Protein AF-A0A1E5SVJ2-F1 (afdb_monomer)

Solvent-accessible surface 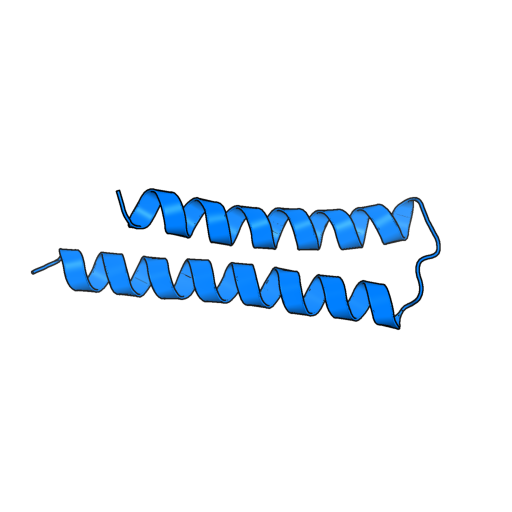area (backbone atoms only — not comparable to full-atom values): 3214 Å² total; per-residue (Å²): 116,67,60,65,54,28,53,49,43,20,51,50,11,49,50,40,34,52,47,42,54,50,40,63,75,78,42,96,68,57,68,68,61,45,50,51,41,38,53,52,11,51,49,37,26,48,51,18,49,52,53,39,52,54,48,57,64,66,70,72,116

Nearest PDB structures (foldseek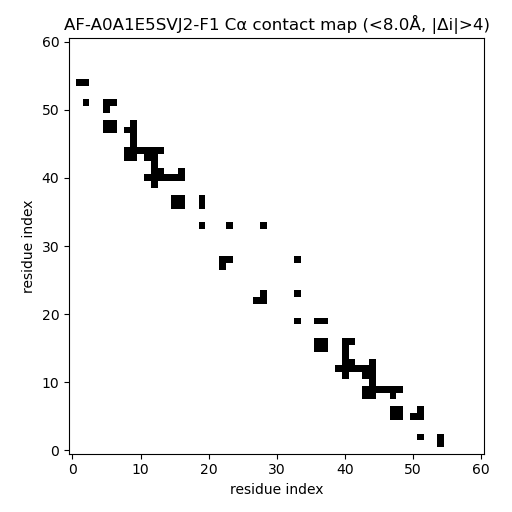):
  6s1k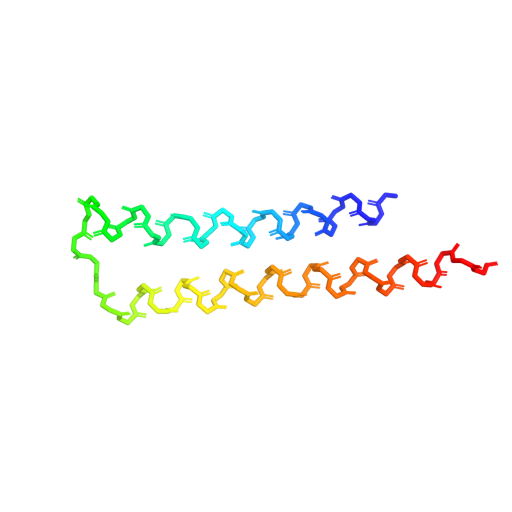-assembly1_K  TM=4.678E-01  e=4.124E+00  Escherichia coli str. K-12 substr. MG1655star
  3zx6-assembly1_A  TM=4.732E-01  e=4.124E+00  Archaeoglobus fulgidus DSM 4304
  4nkg-assembly2_D  TM=4.762E-01  e=4.393E+00  Homo sapiens
  7a0g-assembly1_FFF  TM=4.528E-01  e=5.656E+00  Serratia marcescens

Foldseek 3Di:
DVLVVLVVQLVQLVVLLVVLVVCVVVHPDDPVVSVVSNVSSVVSNVRSVVVNVVVVVVVVD

Mean predicted aligned error: 4.95 Å

Secondary structure (DSSP, 8-state):
-HHHHHHHHHHHHHHHHHHHHHHHHHS---HHHHHHHHHHHHHHHHHHHHHHHHHHHHS--

Sequence (61 aa):
MKIKIVTRIAFLGLSLVLLAFLLKLFYPIDFNIRSGMLVIGFTLMLLGTIWRVVLEMNDSD

Structure (mmCIF, N/CA/C/O backbone):
data_AF-A0A1E5SVJ2-F1
#
_entry.id   AF-A0A1E5SVJ2-F1
#
loop_
_atom_site.group_PDB
_atom_site.id
_atom_site.type_symbol
_atom_site.label_atom_id
_atom_site.label_alt_id
_atom_site.label_comp_id
_atom_site.label_asym_id
_atom_site.label_entity_id
_atom_site.label_seq_id
_atom_site.pdbx_PDB_ins_code
_atom_site.Cartn_x
_atom_site.Cartn_y
_atom_site.Cartn_z
_atom_site.occupancy
_atom_site.B_iso_or_equiv
_atom_site.auth_seq_id
_atom_site.auth_comp_id
_atom_site.auth_asym_id
_atom_site.auth_atom_id
_atom_site.pdbx_PDB_model_num
ATOM 1 N N . MET A 1 1 ? -5.665 0.623 20.568 1.00 60.41 1 MET A N 1
ATOM 2 C CA . MET A 1 1 ? -4.277 0.416 20.064 1.00 60.41 1 MET A CA 1
ATOM 3 C C . MET A 1 1 ? -4.241 -0.250 18.684 1.00 60.41 1 MET A C 1
ATOM 5 O O . MET A 1 1 ? -3.474 0.202 17.842 1.00 60.41 1 MET A O 1
ATOM 9 N N . LYS A 1 2 ? -5.103 -1.246 18.419 1.00 68.62 2 LYS A N 1
ATOM 10 C CA . LYS A 1 2 ? -5.197 -1.965 17.133 1.00 68.62 2 LYS A CA 1
ATOM 11 C C . LYS A 1 2 ? -5.494 -1.045 15.933 1.00 68.62 2 LYS A C 1
ATOM 13 O O . LYS A 1 2 ? -4.765 -1.087 14.950 1.00 68.62 2 LYS A O 1
ATOM 18 N N . ILE A 1 3 ? -6.445 -0.114 16.070 1.00 75.25 3 ILE A N 1
ATOM 19 C CA . ILE A 1 3 ? -6.802 0.858 15.014 1.00 75.25 3 ILE A CA 1
ATOM 20 C C . ILE A 1 3 ? -5.597 1.722 14.590 1.00 75.25 3 ILE A C 1
ATOM 22 O O . ILE A 1 3 ? -5.362 1.920 13.404 1.00 75.25 3 ILE A O 1
ATOM 26 N N . LYS A 1 4 ? -4.758 2.169 15.539 1.00 79.75 4 LYS A N 1
ATOM 27 C CA . LYS A 1 4 ? -3.563 2.984 15.236 1.00 79.75 4 LYS A CA 1
ATOM 28 C C . LYS A 1 4 ? -2.539 2.237 14.370 1.00 79.75 4 LYS A C 1
ATOM 30 O O . LYS A 1 4 ? -1.881 2.866 13.548 1.00 79.75 4 LYS A O 1
ATOM 35 N N . ILE A 1 5 ? -2.388 0.924 14.555 1.00 83.69 5 ILE A N 1
ATOM 36 C CA . ILE A 1 5 ? -1.465 0.089 13.764 1.00 83.69 5 ILE A CA 1
ATOM 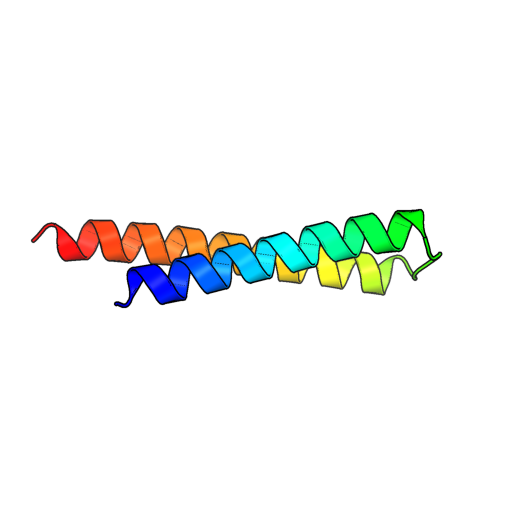37 C C . ILE A 1 5 ? -1.999 -0.065 12.341 1.00 83.69 5 ILE A C 1
ATOM 39 O O . ILE A 1 5 ? -1.269 0.101 11.371 1.00 83.69 5 ILE A O 1
ATOM 43 N N . VAL A 1 6 ? -3.297 -0.307 12.222 1.00 86.75 6 VAL A N 1
ATOM 44 C CA . VAL A 1 6 ? -3.972 -0.541 10.947 1.00 86.75 6 VAL A CA 1
ATOM 45 C C . VAL A 1 6 ? -3.968 0.719 10.076 1.00 86.75 6 VAL A C 1
ATOM 47 O O . VAL A 1 6 ? -3.652 0.654 8.889 1.00 86.75 6 VAL A O 1
ATOM 50 N N . THR A 1 7 ? -4.170 1.893 10.680 1.00 87.38 7 THR A N 1
ATOM 51 C CA . THR A 1 7 ? -4.006 3.180 9.989 1.00 87.38 7 THR A CA 1
ATOM 52 C C . THR A 1 7 ? -2.570 3.398 9.503 1.00 87.38 7 THR A C 1
ATOM 54 O O . THR A 1 7 ? -2.371 3.919 8.408 1.00 87.38 7 THR A O 1
ATOM 57 N N . ARG A 1 8 ? -1.551 2.965 10.264 1.00 88.25 8 ARG A N 1
ATOM 58 C CA . ARG A 1 8 ? -0.146 3.035 9.815 1.00 88.25 8 ARG A CA 1
ATOM 59 C C . ARG A 1 8 ? 0.123 2.120 8.621 1.00 88.25 8 ARG A C 1
ATOM 61 O O . ARG A 1 8 ? 0.862 2.522 7.731 1.00 88.25 8 ARG A O 1
ATOM 68 N N . ILE A 1 9 ? -0.490 0.936 8.576 1.00 89.06 9 ILE A N 1
ATOM 69 C CA . ILE A 1 9 ? -0.380 0.006 7.438 1.00 89.06 9 ILE A CA 1
ATOM 70 C C . ILE A 1 9 ? -1.019 0.615 6.184 1.00 89.06 9 ILE A C 1
ATOM 72 O O . ILE A 1 9 ? -0.400 0.614 5.121 1.00 89.06 9 ILE A O 1
ATOM 76 N N . ALA A 1 10 ? -2.209 1.208 6.315 1.00 88.88 10 ALA A N 1
ATOM 77 C CA . ALA A 1 10 ? -2.861 1.897 5.202 1.00 88.88 10 ALA A CA 1
ATOM 78 C C . ALA A 1 10 ? -2.017 3.077 4.682 1.00 88.88 10 ALA A C 1
ATOM 80 O O . ALA A 1 10 ? -1.883 3.266 3.473 1.00 88.88 10 ALA A O 1
ATOM 81 N N . PHE A 1 11 ? -1.394 3.832 5.592 1.00 91.06 11 PHE A N 1
ATOM 82 C CA . PHE A 1 11 ? -0.503 4.938 5.240 1.00 91.06 11 PHE A CA 1
ATOM 83 C C . PHE A 1 11 ? 0.794 4.468 4.561 1.00 91.06 11 PHE A C 1
ATOM 85 O O . PHE A 1 11 ? 1.266 5.116 3.632 1.00 91.06 11 PHE A O 1
ATOM 92 N N . LEU A 1 12 ? 1.339 3.318 4.968 1.00 91.25 12 LEU A N 1
ATOM 93 C CA . LEU A 1 12 ? 2.468 2.663 4.295 1.00 91.25 12 LEU A CA 1
ATOM 94 C C . LEU A 1 12 ? 2.117 2.259 2.857 1.00 91.25 12 LEU A C 1
ATOM 96 O O . LEU A 1 12 ? 2.899 2.504 1.940 1.00 91.25 12 LEU A O 1
ATOM 100 N N . GLY A 1 13 ? 0.927 1.688 2.643 1.00 90.00 13 GLY A N 1
ATOM 101 C CA . GLY A 1 13 ? 0.424 1.389 1.299 1.00 90.00 13 GLY A CA 1
ATOM 102 C C . GLY A 1 13 ? 0.332 2.648 0.434 1.00 90.00 13 GLY A C 1
ATOM 103 O O . GLY A 1 13 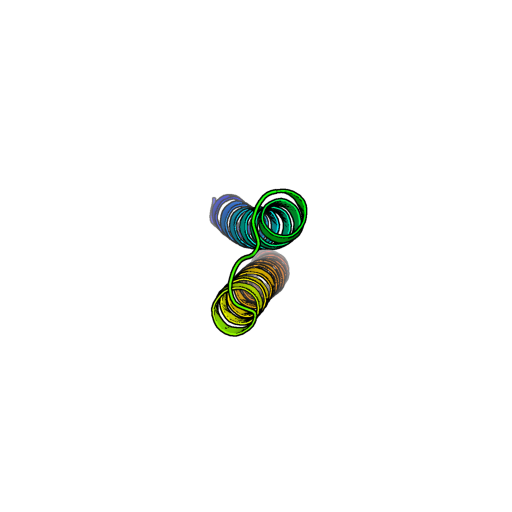? 0.847 2.676 -0.684 1.00 90.00 13 GLY A O 1
ATOM 104 N N . LEU A 1 14 ? -0.231 3.726 0.991 1.00 91.56 14 LEU A N 1
ATOM 105 C CA . LEU A 1 14 ? -0.324 5.027 0.326 1.00 91.56 14 LEU A CA 1
ATOM 106 C C . LEU A 1 14 ? 1.054 5.604 -0.032 1.00 91.56 14 LEU A C 1
ATOM 108 O O . LEU A 1 14 ? 1.247 6.072 -1.155 1.00 91.56 14 LEU A O 1
ATOM 112 N N . SER A 1 15 ? 2.025 5.558 0.886 1.00 92.56 15 SER A N 1
ATOM 113 C CA . SER A 1 15 ? 3.364 6.090 0.613 1.00 92.56 15 SER A CA 1
ATOM 114 C C . SER A 1 15 ? 4.057 5.320 -0.508 1.00 92.56 15 SER A C 1
ATOM 116 O O . SER A 1 15 ? 4.762 5.922 -1.311 1.00 92.56 15 SER A O 1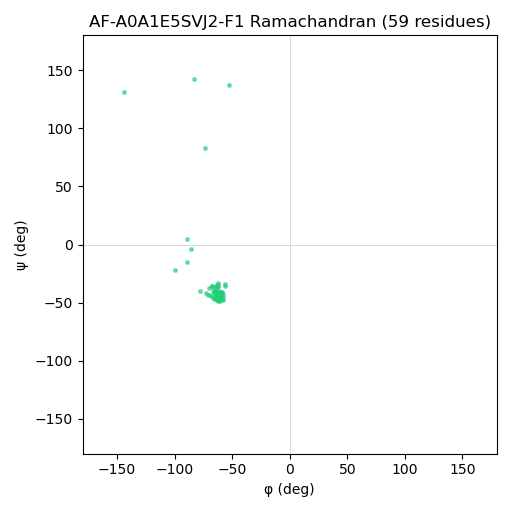
ATOM 118 N N . LEU A 1 16 ? 3.839 4.006 -0.595 1.00 91.88 16 LEU A N 1
ATOM 119 C CA . LEU A 1 16 ? 4.427 3.148 -1.623 1.00 91.88 16 LEU A CA 1
ATOM 120 C C . LEU A 1 16 ? 3.829 3.426 -3.011 1.00 91.88 16 LEU A C 1
ATOM 122 O O . LEU A 1 16 ? 4.566 3.480 -3.997 1.00 91.88 16 LEU A O 1
ATOM 126 N N . VAL A 1 17 ? 2.521 3.702 -3.079 1.00 93.19 17 VAL A N 1
ATOM 127 C CA . VAL A 1 17 ? 1.857 4.179 -4.305 1.00 93.19 17 VAL A CA 1
ATOM 128 C C . VAL A 1 17 ? 2.430 5.530 -4.739 1.00 93.19 17 VAL A C 1
ATOM 130 O O . VAL A 1 17 ? 2.824 5.685 -5.896 1.00 93.19 17 VAL A O 1
ATOM 133 N N . LEU A 1 18 ? 2.537 6.494 -3.819 1.00 93.19 18 LEU A N 1
ATOM 134 C CA . LEU A 1 18 ? 3.117 7.810 -4.112 1.00 93.19 18 LEU A CA 1
ATOM 135 C C . LEU A 1 18 ? 4.568 7.697 -4.588 1.00 93.19 18 LEU A C 1
ATOM 137 O O . LEU A 1 18 ? 4.951 8.360 -5.551 1.00 93.19 18 LEU A O 1
ATOM 141 N N . LEU A 1 19 ? 5.354 6.816 -3.965 1.00 91.19 19 LEU A N 1
ATOM 142 C CA . LEU A 1 19 ? 6.731 6.553 -4.366 1.00 91.19 19 LEU A CA 1
ATOM 143 C C . LEU A 1 19 ? 6.800 5.975 -5.785 1.00 91.19 19 LEU A C 1
ATOM 145 O O . LEU A 1 19 ? 7.628 6.417 -6.573 1.00 91.19 19 LEU A O 1
ATOM 149 N N . ALA A 1 20 ? 5.911 5.048 -6.151 1.00 88.75 20 ALA A N 1
ATOM 150 C CA . ALA A 1 20 ? 5.851 4.494 -7.506 1.00 88.75 20 ALA A CA 1
ATOM 151 C C . ALA A 1 20 ? 5.521 5.565 -8.568 1.00 88.75 20 ALA A C 1
ATOM 153 O O . ALA A 1 20 ? 6.058 5.525 -9.680 1.00 88.75 20 ALA A O 1
ATOM 154 N N . PHE A 1 21 ? 4.681 6.549 -8.228 1.00 89.62 21 PHE A N 1
ATOM 155 C CA . PHE A 1 21 ? 4.405 7.700 -9.096 1.00 89.62 21 PHE A CA 1
ATOM 156 C C . PHE A 1 21 ? 5.576 8.686 -9.173 1.00 89.62 21 PHE A C 1
ATOM 158 O O . PHE A 1 21 ? 5.904 9.144 -10.267 1.00 89.62 21 PHE A O 1
ATOM 165 N N . LEU A 1 22 ? 6.231 8.985 -8.049 1.00 89.81 22 LEU A N 1
ATOM 166 C CA . LEU A 1 22 ? 7.439 9.818 -8.010 1.00 89.81 22 LEU A CA 1
ATOM 167 C C . LEU A 1 22 ? 8.566 9.193 -8.832 1.00 89.81 22 LEU A C 1
ATOM 169 O O . LEU A 1 22 ? 9.197 9.870 -9.638 1.00 89.81 22 LEU A O 1
ATOM 173 N N . LEU A 1 2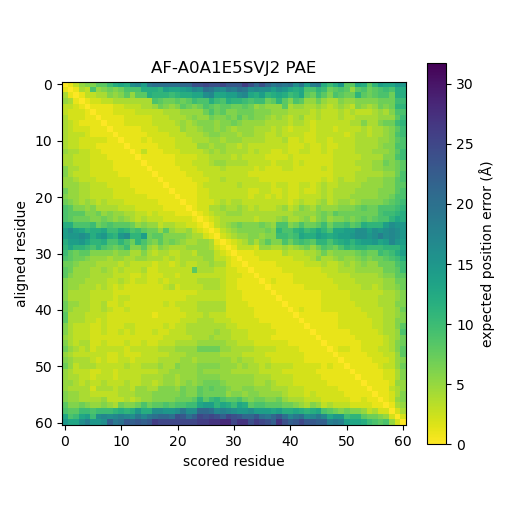3 ? 8.768 7.885 -8.690 1.00 88.31 23 LEU A N 1
ATOM 174 C CA . LEU A 1 23 ? 9.758 7.139 -9.453 1.00 88.31 23 LEU A CA 1
ATOM 175 C C . LEU A 1 23 ? 9.508 7.268 -10.955 1.00 88.31 23 LEU A C 1
ATOM 177 O O . LEU A 1 23 ? 10.451 7.561 -11.670 1.00 88.31 23 LEU A O 1
ATOM 181 N N . LYS A 1 24 ? 8.256 7.189 -11.427 1.00 83.25 24 LYS A N 1
ATOM 182 C CA . LYS A 1 24 ? 7.916 7.449 -12.840 1.00 83.25 24 LYS A CA 1
ATOM 183 C C . LYS A 1 24 ? 8.363 8.842 -13.319 1.00 83.25 24 LYS A C 1
ATOM 185 O O . LYS A 1 24 ? 8.672 8.988 -14.498 1.00 83.25 24 LYS A O 1
ATOM 190 N N . LEU A 1 25 ? 8.341 9.852 -12.447 1.00 86.25 25 LEU A N 1
ATOM 191 C CA . LEU A 1 25 ? 8.698 11.231 -12.795 1.00 86.25 25 LEU A CA 1
ATOM 192 C C . LEU A 1 25 ? 10.219 11.431 -12.885 1.00 86.25 25 LEU A C 1
ATOM 194 O O . LEU A 1 25 ? 10.688 12.132 -13.775 1.00 86.25 25 LEU A O 1
ATOM 198 N N . PHE A 1 26 ? 10.975 10.824 -11.966 1.00 89.50 26 PHE A N 1
ATOM 199 C CA . PHE A 1 26 ? 12.417 11.057 -11.826 1.00 89.50 26 PHE A CA 1
ATOM 200 C C . PHE A 1 26 ? 13.296 9.975 -12.464 1.00 89.50 26 PHE A C 1
ATOM 202 O O . PHE A 1 26 ? 14.460 10.245 -12.749 1.00 89.50 26 PHE A O 1
ATOM 209 N N . TYR A 1 27 ? 12.777 8.761 -12.672 1.00 81.81 27 TYR A N 1
ATOM 210 C CA . TYR A 1 27 ? 13.559 7.615 -13.128 1.00 81.81 27 TYR A CA 1
ATOM 211 C C . TYR A 1 27 ? 12.758 6.706 -14.079 1.00 81.81 27 TYR A C 1
ATOM 213 O O . TYR A 1 27 ? 11.645 6.283 -13.756 1.00 81.81 27 TYR A O 1
ATOM 221 N N . PRO A 1 28 ? 13.309 6.324 -15.244 1.00 76.56 28 PRO A N 1
ATOM 222 C CA . PRO A 1 28 ? 12.676 5.343 -16.117 1.00 76.56 28 PRO A CA 1
ATOM 223 C C . PRO A 1 28 ? 12.812 3.941 -15.502 1.00 76.56 28 PRO A C 1
ATOM 225 O O . PRO A 1 28 ? 13.729 3.188 -15.815 1.00 76.56 28 PRO A O 1
ATOM 228 N N . ILE A 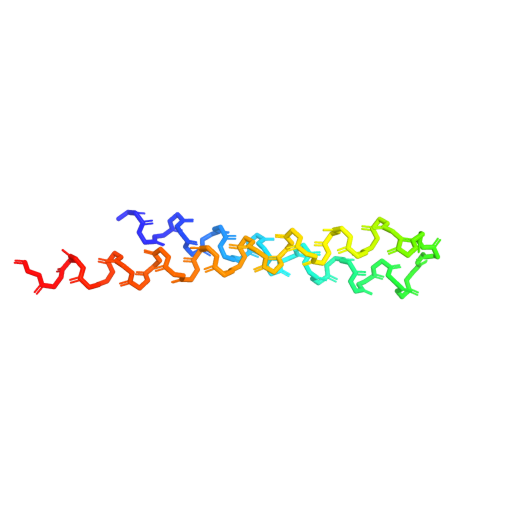1 29 ? 11.913 3.604 -14.578 1.00 81.19 29 ILE A N 1
ATOM 229 C CA . ILE A 1 29 ? 11.795 2.259 -14.006 1.00 81.19 29 ILE A CA 1
ATOM 230 C C . ILE A 1 29 ? 10.957 1.379 -14.922 1.00 81.19 29 ILE A C 1
ATOM 232 O O . ILE A 1 29 ? 9.953 1.819 -15.489 1.00 81.19 29 ILE A O 1
ATOM 236 N N . ASP A 1 30 ? 11.371 0.117 -15.016 1.00 88.38 30 ASP A N 1
ATOM 237 C CA . ASP A 1 30 ? 10.691 -0.916 -15.781 1.00 88.38 30 ASP A CA 1
ATOM 238 C C . ASP A 1 30 ? 9.203 -1.014 -15.401 1.00 88.38 30 ASP A C 1
ATOM 240 O O . ASP A 1 30 ? 8.816 -0.967 -14.223 1.00 88.38 30 ASP A O 1
ATOM 244 N N . PHE A 1 31 ? 8.350 -1.153 -16.416 1.00 86.31 31 PHE A N 1
ATOM 245 C CA . PHE A 1 31 ? 6.901 -1.201 -16.257 1.00 86.31 31 PHE A CA 1
ATOM 246 C C . PHE A 1 31 ? 6.464 -2.317 -15.300 1.00 86.31 31 PHE A C 1
ATOM 248 O O . PHE A 1 31 ? 5.525 -2.121 -14.521 1.00 86.31 31 PHE A O 1
ATOM 255 N N . ASN A 1 32 ? 7.163 -3.454 -15.324 1.00 89.69 32 ASN A N 1
ATOM 256 C CA . ASN A 1 32 ? 6.855 -4.608 -14.481 1.00 89.69 32 ASN A CA 1
ATOM 257 C C . ASN A 1 32 ? 7.069 -4.300 -12.994 1.00 89.69 32 ASN A C 1
ATOM 259 O O . ASN A 1 32 ? 6.197 -4.571 -12.168 1.00 89.69 32 ASN A O 1
ATOM 263 N N . ILE A 1 33 ? 8.192 -3.659 -12.662 1.00 88.25 33 ILE A N 1
ATOM 264 C CA . ILE A 1 33 ? 8.536 -3.284 -11.284 1.00 88.25 33 ILE A CA 1
ATOM 265 C C . ILE A 1 33 ? 7.540 -2.244 -10.770 1.00 88.25 33 ILE A C 1
ATOM 267 O O . ILE A 1 33 ? 6.980 -2.398 -9.683 1.00 88.25 33 ILE A O 1
ATOM 271 N N . ARG A 1 34 ? 7.252 -1.215 -11.576 1.00 89.00 34 ARG A N 1
ATOM 272 C CA . ARG A 1 34 ? 6.293 -0.167 -11.208 1.00 89.00 34 ARG A CA 1
ATOM 273 C C . ARG A 1 34 ? 4.892 -0.732 -10.984 1.00 89.00 34 ARG A C 1
ATOM 275 O O . ARG A 1 34 ? 4.243 -0.375 -10.004 1.00 89.00 34 ARG A O 1
ATOM 282 N N . SER A 1 35 ? 4.425 -1.601 -11.879 1.00 91.88 35 SER A N 1
ATOM 283 C CA . SER A 1 35 ? 3.115 -2.243 -11.737 1.00 91.88 35 SER A CA 1
ATOM 284 C C . SER A 1 35 ? 3.058 -3.108 -10.481 1.00 91.88 35 SER A C 1
ATOM 286 O O . SER A 1 35 ? 2.088 -3.011 -9.734 1.00 91.88 35 SER A O 1
ATOM 288 N N . GLY A 1 36 ? 4.123 -3.858 -10.177 1.00 93.38 36 GLY A N 1
ATOM 289 C CA . GLY A 1 36 ? 4.239 -4.604 -8.923 1.00 93.38 36 GLY A CA 1
ATOM 290 C C . GLY A 1 36 ? 4.127 -3.706 -7.686 1.00 93.38 36 GLY A C 1
ATOM 291 O O . GLY A 1 36 ? 3.329 -3.986 -6.793 1.00 93.38 36 GLY A O 1
ATOM 292 N N . MET A 1 37 ? 4.855 -2.585 -7.654 1.00 91.44 37 MET A N 1
ATOM 293 C CA . MET A 1 37 ? 4.789 -1.622 -6.545 1.00 91.44 37 MET A CA 1
ATOM 294 C C . MET A 1 37 ? 3.390 -1.020 -6.372 1.00 91.44 37 MET A C 1
ATOM 296 O O . MET A 1 37 ? 2.911 -0.904 -5.245 1.00 91.44 37 MET A O 1
ATOM 300 N N . LEU A 1 38 ? 2.716 -0.670 -7.471 1.00 92.94 38 LEU A N 1
ATOM 301 C CA . LEU A 1 38 ? 1.350 -0.143 -7.427 1.00 92.94 38 LEU A CA 1
ATOM 302 C C . LEU A 1 38 ? 0.366 -1.185 -6.888 1.00 92.94 38 LEU A C 1
ATOM 304 O O . LEU A 1 38 ? -0.412 -0.871 -5.991 1.00 92.94 38 LEU A O 1
ATOM 308 N N . VAL A 1 39 ? 0.427 -2.426 -7.381 1.00 95.75 39 VAL A N 1
ATOM 309 C CA . VAL A 1 39 ? -0.443 -3.517 -6.915 1.00 95.75 39 VAL A CA 1
ATOM 310 C C . VAL A 1 39 ? -0.235 -3.776 -5.424 1.00 95.75 39 VAL A C 1
ATOM 312 O O . VAL A 1 39 ? -1.211 -3.842 -4.677 1.00 95.75 39 VAL A O 1
ATOM 315 N N . ILE A 1 40 ? 1.018 -3.857 -4.966 1.00 94.31 40 ILE A N 1
ATOM 316 C CA . ILE A 1 40 ? 1.339 -4.069 -3.547 1.00 94.31 40 ILE A CA 1
ATOM 317 C C . ILE A 1 40 ? 0.847 -2.890 -2.699 1.00 94.31 40 ILE A C 1
ATOM 319 O O . ILE A 1 40 ? 0.198 -3.099 -1.674 1.00 94.31 40 ILE A O 1
ATOM 323 N N . GLY A 1 41 ? 1.110 -1.656 -3.134 1.00 92.88 41 GLY A N 1
ATOM 324 C CA . GLY A 1 41 ? 0.699 -0.445 -2.426 1.00 92.88 41 GLY A CA 1
ATOM 325 C C . GLY A 1 41 ? -0.821 -0.330 -2.281 1.00 92.88 41 GLY A C 1
ATOM 326 O O . GLY A 1 41 ? -1.319 -0.125 -1.172 1.00 92.88 41 GLY A O 1
ATOM 327 N N . PHE A 1 42 ? -1.568 -0.547 -3.369 1.00 93.62 42 PHE A N 1
ATOM 328 C CA . PHE A 1 42 ? -3.033 -0.560 -3.333 1.00 93.62 42 PHE A CA 1
ATOM 329 C C . PHE A 1 42 ? -3.581 -1.702 -2.478 1.00 93.62 42 PHE A C 1
ATOM 331 O O . PHE A 1 42 ? -4.514 -1.487 -1.707 1.00 93.62 42 PHE A O 1
ATOM 338 N N . THR A 1 43 ? -2.979 -2.891 -2.550 1.00 95.38 43 THR A N 1
ATOM 339 C CA . THR A 1 43 ? -3.399 -4.045 -1.743 1.00 95.38 43 THR A CA 1
ATOM 340 C C . THR A 1 43 ? -3.202 -3.782 -0.250 1.00 95.38 43 THR A C 1
ATOM 342 O O . THR A 1 43 ? -4.111 -4.035 0.537 1.00 95.38 43 THR A O 1
ATOM 345 N N . LEU A 1 44 ? -2.063 -3.210 0.157 1.00 92.19 44 LEU A N 1
ATOM 346 C CA . LEU A 1 44 ? -1.800 -2.840 1.554 1.00 92.19 44 LEU A CA 1
ATOM 347 C C . LEU A 1 44 ? -2.750 -1.748 2.055 1.00 92.19 44 LEU A C 1
ATOM 349 O O . LEU A 1 44 ? -3.244 -1.823 3.182 1.00 92.19 44 LEU A O 1
ATOM 353 N N . MET A 1 45 ? -3.035 -0.753 1.213 1.00 94.00 45 MET A N 1
ATOM 354 C CA . MET A 1 45 ? -3.994 0.304 1.529 1.00 94.00 45 MET A CA 1
ATOM 355 C C . MET A 1 45 ? -5.411 -0.262 1.714 1.00 94.00 45 MET A C 1
ATOM 357 O O . MET A 1 45 ? -6.100 0.080 2.679 1.00 94.00 45 MET A O 1
ATOM 361 N N . LEU A 1 46 ? -5.835 -1.164 0.829 1.00 93.31 46 LEU A N 1
ATOM 362 C CA . LEU A 1 46 ? -7.145 -1.808 0.881 1.00 93.31 46 LEU A CA 1
ATOM 363 C C . LEU A 1 46 ? -7.274 -2.745 2.092 1.00 93.31 46 LEU A C 1
ATOM 365 O O . LEU A 1 46 ? -8.241 -2.648 2.839 1.00 93.31 46 LEU A O 1
ATOM 369 N N . LEU A 1 47 ? -6.271 -3.581 2.366 1.00 93.00 47 LEU A N 1
ATOM 370 C CA . LEU A 1 47 ? -6.253 -4.436 3.560 1.00 93.00 47 LEU A CA 1
ATOM 371 C C . LEU A 1 47 ? -6.293 -3.618 4.852 1.00 93.00 47 LEU A C 1
ATOM 373 O O . LEU A 1 47 ? -7.069 -3.933 5.753 1.00 93.00 47 LEU A O 1
ATOM 377 N N . GLY A 1 48 ? -5.494 -2.552 4.937 1.00 90.38 48 GLY A N 1
ATOM 378 C CA . GLY A 1 48 ? -5.504 -1.661 6.094 1.00 90.38 48 GLY A CA 1
ATOM 379 C C . GLY A 1 48 ? -6.868 -0.997 6.296 1.00 90.38 48 GLY A C 1
ATOM 380 O O . GLY A 1 48 ? -7.380 -0.950 7.410 1.00 90.38 48 GLY A O 1
ATOM 381 N N . THR A 1 49 ? -7.509 -0.521 5.230 1.00 90.62 49 THR A N 1
ATOM 382 C CA . THR A 1 49 ? -8.835 0.109 5.344 1.00 90.62 49 THR A CA 1
ATOM 383 C C . THR A 1 49 ? -9.934 -0.890 5.707 1.00 90.62 49 THR A C 1
ATOM 385 O O . THR A 1 49 ? -10.703 -0.607 6.623 1.00 90.62 49 THR A O 1
ATOM 388 N N . ILE A 1 50 ? -9.966 -2.077 5.093 1.00 92.69 50 ILE A N 1
ATOM 389 C CA . ILE A 1 50 ? -10.938 -3.132 5.433 1.00 92.69 50 ILE A CA 1
ATOM 390 C C . ILE A 1 50 ? -10.782 -3.550 6.893 1.00 92.69 50 ILE A C 1
ATOM 392 O O . ILE A 1 50 ? -11.758 -3.583 7.638 1.00 92.69 50 ILE A O 1
ATOM 396 N N . TRP A 1 51 ? -9.552 -3.822 7.329 1.00 90.69 51 TRP A N 1
ATOM 397 C CA . TRP A 1 51 ? -9.301 -4.243 8.704 1.00 90.69 51 TRP A CA 1
ATOM 398 C C . TRP A 1 51 ? -9.696 -3.163 9.715 1.00 90.69 51 TRP A C 1
ATOM 400 O O . TRP A 1 51 ? -10.158 -3.474 10.811 1.00 90.69 51 TRP A O 1
ATOM 410 N N . ARG A 1 52 ? -9.548 -1.882 9.355 1.00 88.69 52 ARG A N 1
ATOM 411 C CA . ARG A 1 52 ? -10.009 -0.775 10.196 1.00 88.69 52 ARG A CA 1
ATOM 412 C C . ARG A 1 52 ? -11.525 -0.814 10.364 1.00 88.69 52 ARG A C 1
ATOM 414 O O . ARG A 1 52 ? -11.982 -0.715 11.496 1.00 88.69 52 ARG A O 1
ATOM 421 N N . VAL A 1 53 ? -12.266 -0.981 9.269 1.00 90.06 53 VAL A N 1
ATOM 422 C CA . VAL A 1 53 ? -13.734 -1.057 9.305 1.00 90.06 53 VAL A CA 1
ATOM 423 C C . VAL A 1 53 ? -14.187 -2.256 10.136 1.00 90.06 53 VAL A C 1
ATOM 425 O O . VAL A 1 53 ? -15.046 -2.104 10.994 1.00 90.06 53 VAL A O 1
ATOM 428 N N . VAL A 1 54 ? -13.559 -3.423 9.962 1.00 90.50 54 VAL A N 1
ATOM 429 C CA . VAL A 1 54 ? -13.867 -4.623 10.762 1.00 90.50 54 VAL A CA 1
ATOM 430 C C . VAL A 1 54 ? -13.634 -4.377 12.255 1.00 90.50 54 VAL A C 1
ATOM 432 O O . VAL A 1 54 ? -14.464 -4.765 13.071 1.00 90.50 54 VAL A O 1
ATOM 435 N N . LEU A 1 55 ? -12.535 -3.713 12.627 1.00 88.69 55 LEU A N 1
ATOM 436 C CA . LEU A 1 55 ? -12.281 -3.357 14.025 1.00 88.69 55 LEU A CA 1
ATOM 437 C C . LEU A 1 55 ? -13.300 -2.351 14.568 1.00 88.69 55 LEU A C 1
ATOM 439 O O . LEU A 1 55 ? -13.735 -2.517 15.697 1.00 88.69 55 LEU A O 1
ATOM 443 N N . GLU A 1 56 ? -13.681 -1.334 13.792 1.00 86.50 56 GLU A N 1
ATOM 444 C CA . GLU A 1 56 ? -14.700 -0.353 14.198 1.00 86.50 56 GLU A CA 1
ATOM 445 C C . GLU A 1 56 ? -16.076 -1.017 14.388 1.00 86.50 56 GLU A C 1
ATOM 447 O O . GLU A 1 56 ? -16.771 -0.719 15.357 1.00 86.50 56 GLU A O 1
ATOM 452 N N . MET A 1 57 ? -16.442 -1.970 13.524 1.00 87.38 57 MET A N 1
ATOM 453 C CA . MET A 1 57 ? -17.678 -2.748 13.664 1.00 87.38 57 MET A CA 1
ATOM 454 C C . MET A 1 57 ? -17.658 -3.674 14.886 1.00 87.38 57 MET A C 1
ATOM 456 O O . MET A 1 57 ? -18.691 -3.863 15.512 1.00 87.38 57 MET A O 1
ATOM 460 N N . ASN A 1 58 ? -16.499 -4.241 15.230 1.00 85.56 58 ASN A N 1
ATOM 461 C CA . ASN A 1 58 ? -16.364 -5.200 16.329 1.00 85.56 58 ASN A CA 1
ATOM 462 C C . ASN A 1 58 ? -16.079 -4.545 17.698 1.00 85.56 58 ASN A C 1
ATOM 464 O O . ASN A 1 58 ? -16.176 -5.228 18.708 1.00 85.56 58 ASN A O 1
ATOM 468 N N . ASP A 1 59 ? -15.686 -3.267 17.742 1.00 77.31 59 ASP A N 1
ATOM 469 C CA . ASP A 1 59 ? -15.584 -2.461 18.979 1.00 77.31 59 ASP A CA 1
ATOM 470 C C . ASP A 1 59 ? -16.934 -1.801 19.354 1.00 77.31 59 ASP A C 1
ATOM 472 O O . ASP A 1 59 ? -17.012 -1.107 20.365 1.00 77.31 59 ASP A O 1
ATOM 476 N N . SER A 1 60 ? -17.978 -1.958 18.526 1.00 61.97 60 SER A N 1
ATOM 477 C CA . SER A 1 60 ? -19.307 -1.357 18.741 1.00 61.97 60 SER A CA 1
ATOM 478 C C . SER A 1 60 ? -20.278 -2.234 19.560 1.00 61.97 60 SER A C 1
ATOM 480 O O . SER A 1 60 ? -21.424 -1.825 19.737 1.00 61.97 60 SER A O 1
ATOM 482 N N . ASP A 1 61 ? -19.816 -3.380 20.074 1.00 51.69 61 ASP A N 1
ATOM 483 C CA . ASP A 1 61 ? -20.478 -4.252 21.068 1.00 51.69 61 ASP A CA 1
ATOM 484 C C . ASP A 1 61 ? -19.656 -4.283 22.373 1.00 51.69 61 ASP A C 1
ATOM 486 O O . ASP A 1 61 ? -20.264 -4.388 23.465 1.00 51.69 61 ASP A O 1
#

Radius of gyration: 14.35 Å; Cα contacts (8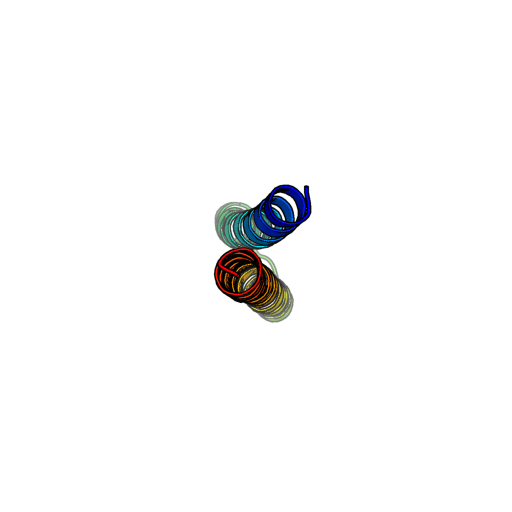 Å, |Δi|>4): 48; chains: 1; bounding box: 34×16×37 Å

pLDDT: mean 87.17, std 8.41, range [51.69, 95.75]